Protein AF-A0A520V6X2-F1 (afdb_monomer_lite)

Sequence (135 aa):
MDFIKKINEVVSSKEEIINSWIHMKQKEVSVPFYTSVDLRVSSNKIAAVDTNIFPAGFNNLSEPFIDRASDLIKDYREKDKKLKIKKVLIIPEFHTRNPFYWDNVLALIRILEKSGLEVKIGLIQNDPYFEYEFK

Structure (mmCIF, N/CA/C/O backbone):
data_AF-A0A520V6X2-F1
#
_entry.id   AF-A0A520V6X2-F1
#
loop_
_atom_site.group_PDB
_atom_site.id
_atom_site.type_symbol
_atom_site.label_atom_id
_atom_site.label_alt_id
_atom_site.label_comp_id
_atom_site.label_asym_id
_atom_site.label_entity_id
_atom_site.label_seq_id
_atom_site.pdbx_PDB_ins_code
_atom_site.Cartn_x
_atom_site.Cartn_y
_atom_site.Cartn_z
_atom_site.occupancy
_atom_site.B_iso_or_equiv
_atom_site.auth_seq_id
_atom_site.auth_comp_id
_atom_site.auth_asym_id
_atom_site.auth_atom_id
_atom_site.pdbx_PDB_model_num
ATOM 1 N N . MET A 1 1 ? 9.655 11.473 26.511 1.00 64.06 1 MET A N 1
ATOM 2 C CA . MET A 1 1 ? 8.693 10.844 25.572 1.00 64.06 1 MET A CA 1
ATOM 3 C C . MET A 1 1 ? 7.237 11.255 25.840 1.00 64.06 1 MET A C 1
ATOM 5 O O . MET A 1 1 ? 6.360 10.825 25.100 1.00 64.06 1 MET A O 1
ATOM 9 N N . ASP A 1 2 ? 6.965 12.128 26.817 1.00 87.94 2 ASP A N 1
ATOM 10 C CA . ASP A 1 2 ? 5.605 12.500 27.251 1.00 87.94 2 ASP A CA 1
ATOM 11 C C . ASP A 1 2 ? 4.711 13.062 26.147 1.00 87.94 2 ASP A C 1
ATOM 13 O O . ASP A 1 2 ? 3.515 12.785 26.126 1.00 87.94 2 ASP A O 1
ATOM 17 N N . PHE A 1 3 ? 5.288 13.795 25.193 1.00 93.25 3 PHE A N 1
ATOM 18 C CA . PHE A 1 3 ? 4.541 14.317 24.054 1.00 93.25 3 PHE A CA 1
ATOM 19 C C . PHE A 1 3 ? 3.886 13.202 23.226 1.00 93.25 3 PHE A C 1
ATOM 21 O O . PHE A 1 3 ? 2.676 13.237 23.025 1.00 93.25 3 PHE A O 1
ATOM 28 N N . ILE A 1 4 ? 4.647 12.184 22.802 1.00 93.06 4 ILE A N 1
ATOM 29 C CA . ILE A 1 4 ? 4.107 11.070 22.002 1.00 93.06 4 ILE A CA 1
ATOM 30 C C . ILE A 1 4 ? 3.050 10.310 22.799 1.00 93.06 4 ILE A C 1
ATOM 32 O O . ILE A 1 4 ? 1.994 9.996 22.259 1.00 93.06 4 ILE A O 1
ATOM 36 N N . LYS A 1 5 ? 3.306 10.058 24.090 1.00 93.69 5 LYS A N 1
ATOM 37 C CA . LYS A 1 5 ? 2.349 9.371 24.962 1.00 93.69 5 LYS A CA 1
ATOM 38 C C . LYS A 1 5 ? 1.021 10.131 25.031 1.00 93.69 5 LYS A C 1
ATOM 40 O O . LYS A 1 5 ? -0.026 9.542 24.784 1.00 93.69 5 LYS A O 1
ATOM 45 N N . LYS A 1 6 ? 1.076 11.446 25.261 1.00 95.38 6 LYS A N 1
ATOM 46 C CA . LYS A 1 6 ? -0.107 12.312 25.305 1.00 95.38 6 LYS A CA 1
ATOM 47 C C . LYS A 1 6 ? -0.859 12.334 23.972 1.00 95.38 6 LYS A C 1
ATOM 49 O O . LYS A 1 6 ? -2.084 12.275 23.965 1.00 95.38 6 LYS A O 1
ATOM 54 N N . ILE A 1 7 ? -0.149 12.404 22.842 1.00 94.81 7 ILE A N 1
ATOM 55 C CA . ILE A 1 7 ? -0.782 12.319 21.518 1.00 94.81 7 ILE A CA 1
ATOM 56 C C . ILE A 1 7 ? -1.471 10.963 21.339 1.00 94.81 7 ILE A C 1
ATOM 58 O O . ILE A 1 7 ? -2.623 10.930 20.920 1.00 94.81 7 ILE A O 1
ATOM 62 N N . ASN A 1 8 ? -0.812 9.863 21.704 1.00 94.56 8 ASN A N 1
ATOM 63 C CA . ASN A 1 8 ? -1.381 8.525 21.583 1.00 94.56 8 ASN A CA 1
ATOM 64 C C . ASN A 1 8 ? -2.650 8.348 22.432 1.00 94.56 8 ASN A C 1
ATOM 66 O O . ASN A 1 8 ? -3.627 7.776 21.957 1.00 94.56 8 ASN A O 1
ATOM 70 N N . GLU A 1 9 ? -2.672 8.886 23.654 1.00 96.88 9 GLU A N 1
ATOM 71 C CA . GLU A 1 9 ? -3.861 8.898 24.518 1.00 96.88 9 GLU A CA 1
ATOM 72 C C . GLU A 1 9 ? -5.020 9.681 23.875 1.00 96.88 9 GLU A C 1
ATOM 74 O O . GLU A 1 9 ? -6.162 9.215 23.846 1.00 96.88 9 GLU A O 1
ATOM 79 N N . VAL A 1 10 ? -4.734 10.853 23.294 1.00 96.25 10 VAL A N 1
ATOM 80 C CA . VAL A 1 10 ? -5.746 11.668 22.601 1.00 96.25 10 VAL A CA 1
ATOM 81 C C . VAL A 1 10 ? -6.273 10.978 21.341 1.00 96.25 10 VAL A C 1
ATOM 83 O O . VAL A 1 10 ? -7.477 11.005 21.105 1.00 96.25 10 VAL A O 1
ATOM 86 N N . VAL A 1 11 ? -5.403 10.367 20.533 1.00 96.19 11 VAL A N 1
ATOM 87 C CA . VAL A 1 11 ? -5.811 9.643 19.317 1.00 96.19 11 VAL A CA 1
ATOM 88 C C . VAL A 1 11 ? -6.653 8.423 19.683 1.00 96.19 11 VAL A C 1
ATOM 90 O O . VAL A 1 11 ? -7.742 8.264 19.142 1.00 96.19 11 VAL A O 1
ATOM 93 N N . SER A 1 12 ? -6.205 7.622 20.653 1.00 97.06 12 SER A N 1
ATOM 94 C CA . SER A 1 12 ? -6.913 6.407 21.082 1.00 97.06 12 SER A CA 1
ATOM 95 C C . SER A 1 12 ? -8.291 6.730 21.669 1.00 97.06 12 SER A C 1
ATOM 97 O O . SER A 1 12 ? -9.282 6.103 21.316 1.00 97.06 12 SER A O 1
ATOM 99 N N . SER A 1 13 ? -8.397 7.770 22.507 1.00 98.12 13 SER A N 1
ATOM 100 C CA . SER A 1 13 ? -9.687 8.196 23.084 1.00 98.12 13 SER A CA 1
ATOM 101 C C . SER A 1 13 ? -10.677 8.777 22.067 1.00 98.12 13 SER A C 1
ATOM 103 O O . SER A 1 13 ? -11.848 8.956 22.396 1.00 98.12 13 SER A O 1
ATOM 105 N N . LYS A 1 14 ? -10.233 9.083 20.841 1.00 97.94 14 LYS A N 1
ATOM 106 C CA . LYS A 1 14 ? -11.056 9.667 19.771 1.00 97.94 14 LYS A CA 1
ATOM 107 C C . LYS A 1 14 ? -11.089 8.811 18.507 1.00 97.94 14 LYS A C 1
ATOM 109 O O . LYS A 1 14 ? -11.489 9.313 17.457 1.00 97.94 14 LYS A O 1
ATOM 114 N N . GLU A 1 15 ? -10.681 7.549 18.594 1.00 97.50 15 GLU A N 1
ATOM 115 C CA . GLU A 1 15 ? -10.497 6.665 17.441 1.00 97.50 15 GLU A CA 1
ATOM 116 C C . GLU A 1 15 ? -11.745 6.596 16.546 1.00 97.50 15 GLU A C 1
ATOM 118 O O . GLU A 1 15 ? -11.654 6.813 15.339 1.00 97.50 15 GLU A O 1
ATOM 123 N N . GLU A 1 16 ? -12.927 6.390 17.134 1.00 97.94 16 GLU A N 1
ATOM 124 C CA . GLU A 1 16 ? -14.193 6.310 16.393 1.00 97.94 16 GLU A CA 1
A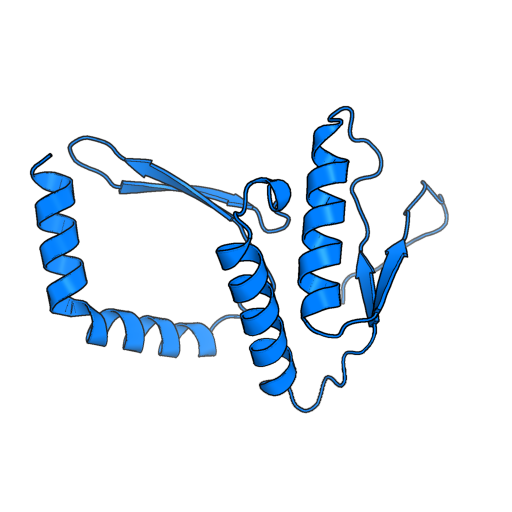TOM 125 C C . GLU A 1 16 ? -14.507 7.604 15.624 1.00 97.94 16 GLU A C 1
ATOM 127 O O . GLU A 1 16 ? -14.895 7.568 14.452 1.00 97.94 16 GLU A O 1
ATOM 132 N N . ILE A 1 17 ? -14.286 8.759 16.260 1.00 98.19 17 ILE A N 1
ATOM 133 C CA . ILE A 1 17 ? -14.520 10.081 15.665 1.00 98.19 17 ILE A CA 1
ATOM 134 C C . ILE A 1 17 ? -13.545 10.310 14.503 1.00 98.19 17 ILE A C 1
ATOM 136 O O . ILE A 1 17 ? -13.952 10.765 13.433 1.00 98.19 17 ILE A O 1
ATOM 140 N N . ILE A 1 18 ? -12.266 9.973 14.698 1.00 97.62 18 ILE A N 1
ATOM 141 C CA . ILE A 1 18 ? -11.220 10.111 13.677 1.00 97.62 18 ILE A CA 1
ATOM 142 C C . ILE A 1 18 ? -11.530 9.207 12.477 1.00 97.62 18 ILE A C 1
ATOM 144 O O . ILE A 1 18 ? -11.541 9.687 11.344 1.00 97.62 18 ILE A O 1
ATOM 148 N N . ASN A 1 19 ? -11.846 7.932 12.710 1.00 96.69 19 ASN A N 1
ATOM 149 C CA . ASN A 1 19 ? -12.158 6.971 11.650 1.00 96.69 19 ASN A CA 1
ATOM 150 C C . ASN A 1 19 ? -13.417 7.366 10.865 1.00 96.69 19 ASN A C 1
ATOM 152 O O . ASN A 1 19 ? -13.423 7.308 9.633 1.00 96.69 19 ASN A O 1
ATOM 156 N N . SER A 1 20 ? -14.458 7.841 11.555 1.00 97.25 20 SER A N 1
ATOM 157 C CA . SER A 1 20 ? -15.679 8.344 10.914 1.00 97.25 20 SER A CA 1
ATOM 158 C C . SER A 1 20 ? -15.395 9.552 10.019 1.00 97.25 20 SER A C 1
ATOM 160 O O . SER A 1 20 ? -15.870 9.616 8.883 1.00 97.25 20 SER A O 1
ATOM 162 N N . TRP A 1 21 ? -14.569 10.488 10.496 1.00 97.12 21 TRP A N 1
ATOM 163 C CA . TRP A 1 21 ? -14.163 11.656 9.718 1.00 97.12 21 TRP A CA 1
ATOM 164 C C . TRP A 1 21 ? -13.317 11.275 8.494 1.00 97.12 21 TRP A C 1
ATOM 166 O O . TRP A 1 21 ? -13.585 11.771 7.400 1.00 97.12 21 TRP A O 1
ATOM 176 N N . ILE A 1 22 ? -12.357 10.350 8.638 1.00 95.56 22 ILE A N 1
ATOM 177 C CA . ILE A 1 22 ? -11.555 9.832 7.515 1.00 95.56 22 ILE A CA 1
ATOM 178 C C . ILE A 1 22 ? -12.468 9.205 6.457 1.00 95.56 22 ILE A C 1
ATOM 180 O O . ILE A 1 22 ? -12.348 9.530 5.278 1.00 95.56 22 ILE A O 1
ATOM 184 N N . HIS A 1 23 ? -13.416 8.354 6.860 1.00 92.62 23 HIS A N 1
ATOM 185 C CA . HIS A 1 23 ? -14.324 7.700 5.920 1.00 92.62 23 HIS A CA 1
ATOM 186 C C . HIS A 1 23 ? -15.232 8.695 5.180 1.00 92.62 23 HIS A C 1
ATOM 188 O O . HIS A 1 23 ? -15.513 8.515 3.995 1.00 92.62 23 HIS A O 1
ATOM 194 N N . MET A 1 24 ? -15.679 9.758 5.855 1.00 95.25 24 MET A N 1
ATOM 195 C CA . MET A 1 24 ? -16.422 10.847 5.218 1.00 95.25 24 MET A CA 1
ATOM 196 C C . MET A 1 24 ? -15.550 11.580 4.192 1.00 95.25 24 MET A C 1
ATOM 198 O O . MET A 1 24 ? -15.962 11.734 3.045 1.00 95.25 24 MET A O 1
ATOM 202 N N . LYS A 1 25 ? -14.318 11.955 4.560 1.00 94.75 25 LYS A N 1
ATOM 203 C CA . LYS A 1 25 ? -13.396 12.662 3.660 1.00 94.75 25 LYS A CA 1
ATOM 204 C C . LYS A 1 25 ? -12.982 11.846 2.445 1.00 94.75 25 LYS A C 1
ATOM 206 O O . LYS A 1 25 ? -12.908 12.403 1.357 1.00 94.75 25 LYS A O 1
ATOM 211 N N . GLN A 1 26 ? -12.811 10.535 2.584 1.00 90.31 26 GLN A N 1
ATOM 212 C CA . GLN A 1 26 ? -12.531 9.637 1.456 1.00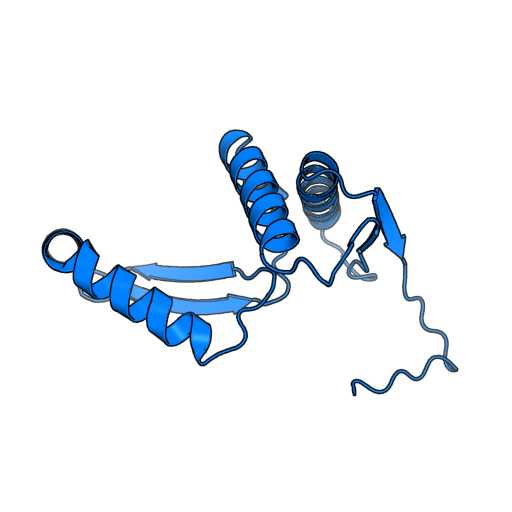 90.31 26 GLN A CA 1
ATOM 213 C C . GLN A 1 26 ? -13.633 9.626 0.384 1.00 90.31 26 GLN A C 1
ATOM 215 O O . GLN A 1 26 ? -13.371 9.214 -0.740 1.00 90.31 26 GLN A O 1
ATOM 220 N N . LYS A 1 27 ? -14.859 10.063 0.702 1.00 90.06 27 LYS A N 1
ATOM 221 C CA . LYS A 1 27 ? -15.943 10.210 -0.286 1.00 90.06 27 LYS A CA 1
ATOM 222 C C . LYS A 1 27 ? -15.882 11.541 -1.038 1.00 90.06 27 LYS A C 1
ATOM 224 O O . LYS A 1 27 ? -16.511 11.667 -2.082 1.00 90.06 27 LYS A O 1
ATOM 229 N N . GLU A 1 28 ? -15.158 12.522 -0.503 1.00 94.00 28 GLU A N 1
ATOM 230 C CA . GLU A 1 28 ? -15.020 13.869 -1.068 1.00 94.00 28 GLU A CA 1
ATOM 231 C C . GLU A 1 28 ? -13.776 14.007 -1.961 1.00 94.00 28 GLU A C 1
ATOM 233 O O . GLU A 1 28 ? -13.727 14.904 -2.800 1.00 94.00 28 GLU A O 1
ATOM 238 N N . VAL A 1 29 ? -12.768 13.143 -1.789 1.00 90.44 29 VAL A N 1
ATOM 239 C CA . VAL A 1 29 ? -11.494 13.207 -2.522 1.00 90.44 29 VAL A CA 1
ATOM 240 C C . VAL A 1 29 ? -11.145 11.872 -3.171 1.00 90.44 29 VAL A C 1
ATOM 242 O O . VAL A 1 29 ? -11.419 10.809 -2.619 1.00 90.44 29 VAL A O 1
ATOM 245 N N . SER A 1 30 ? -10.485 11.922 -4.330 1.00 85.88 30 SER A N 1
ATOM 246 C CA . SER A 1 30 ? -9.906 10.725 -4.943 1.00 85.88 30 SER A CA 1
ATOM 247 C C . SER A 1 30 ? -8.628 10.339 -4.201 1.00 85.88 30 SER A C 1
ATOM 249 O O . SER A 1 30 ? -7.675 11.117 -4.148 1.00 85.88 30 SER A O 1
ATOM 251 N N . VAL A 1 31 ? -8.615 9.148 -3.605 1.00 87.38 31 VAL A N 1
ATOM 252 C CA . VAL A 1 31 ? -7.436 8.612 -2.918 1.00 87.38 31 VAL A CA 1
ATOM 253 C C . VAL A 1 31 ? -6.568 7.871 -3.942 1.00 87.38 31 VAL A C 1
ATOM 255 O O . VAL A 1 31 ? -7.100 7.014 -4.654 1.00 87.38 31 VAL A O 1
ATOM 258 N N . PRO A 1 32 ? -5.255 8.161 -4.030 1.00 90.56 32 PRO A N 1
ATOM 259 C CA . PRO A 1 32 ? -4.344 7.416 -4.894 1.00 90.56 32 PRO A CA 1
ATOM 260 C C . PRO A 1 32 ? -4.390 5.911 -4.613 1.00 90.56 32 PRO A C 1
ATOM 262 O O . PRO A 1 32 ? -4.598 5.492 -3.475 1.00 90.56 32 PRO A O 1
ATOM 265 N N . PHE A 1 33 ? -4.137 5.094 -5.640 1.00 90.94 33 PHE A N 1
ATOM 266 C CA . PHE A 1 33 ? -4.081 3.633 -5.494 1.00 90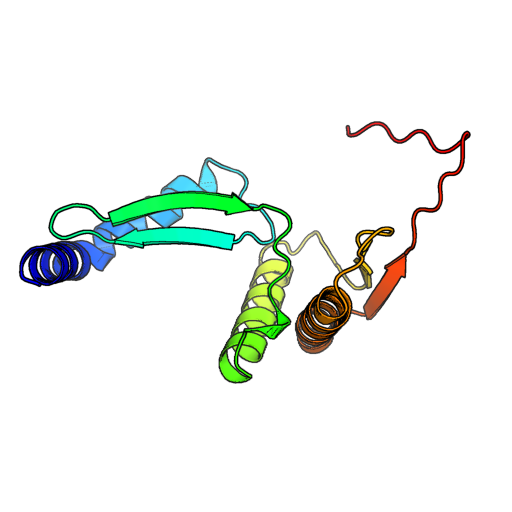.94 33 PHE A CA 1
ATOM 267 C C . PHE A 1 33 ? -3.046 3.195 -4.444 1.00 90.94 33 PHE A C 1
ATOM 269 O O . PHE A 1 33 ? -3.287 2.273 -3.668 1.00 90.94 33 PHE A O 1
ATOM 276 N N . TYR A 1 34 ? -1.909 3.890 -4.402 1.00 94.75 34 TYR A N 1
ATOM 277 C CA . TYR A 1 34 ? -0.861 3.717 -3.405 1.00 94.75 34 TYR A CA 1
ATOM 278 C C . TYR A 1 34 ? -0.173 5.056 -3.088 1.00 94.75 34 TYR A C 1
ATOM 280 O O . TYR A 1 34 ? -0.298 6.027 -3.832 1.00 94.75 34 TYR A O 1
ATOM 288 N N . THR A 1 35 ? 0.528 5.134 -1.961 1.00 95.69 35 THR A N 1
ATOM 289 C CA . THR A 1 35 ? 1.386 6.273 -1.599 1.00 95.69 35 THR A CA 1
ATOM 290 C C . THR A 1 35 ? 2.307 5.849 -0.457 1.00 95.69 35 THR A C 1
ATOM 292 O O . THR A 1 35 ? 1.976 4.927 0.291 1.00 95.69 35 THR A O 1
ATOM 295 N N . SER A 1 36 ? 3.432 6.535 -0.274 1.00 96.44 36 SER A N 1
ATOM 296 C CA . SER A 1 36 ? 4.164 6.552 0.999 1.00 96.44 36 SER A CA 1
ATOM 297 C C . SER A 1 36 ? 4.157 7.955 1.598 1.00 96.44 36 SER A C 1
ATOM 299 O O . SER A 1 36 ? 4.002 8.939 0.874 1.00 96.44 36 SER A O 1
ATOM 301 N N . VAL A 1 37 ? 4.298 8.041 2.921 1.00 97.19 37 VAL A N 1
ATOM 302 C CA . VAL A 1 37 ? 4.396 9.306 3.658 1.00 97.19 37 VAL A CA 1
ATOM 303 C C . VAL A 1 37 ? 5.516 9.181 4.681 1.00 97.19 37 VAL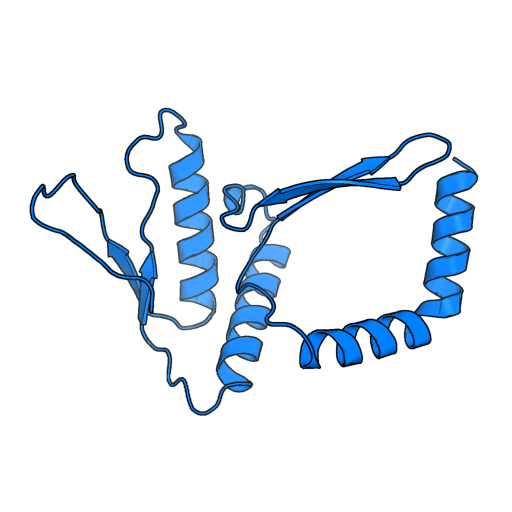 A C 1
ATOM 305 O O . VAL A 1 37 ? 5.452 8.318 5.559 1.00 97.19 37 VAL A O 1
ATOM 308 N N . ASP A 1 38 ? 6.508 10.063 4.601 1.00 97.62 38 ASP A N 1
ATOM 309 C CA . ASP A 1 38 ? 7.590 10.105 5.579 1.00 97.62 38 ASP A CA 1
ATOM 310 C C . ASP A 1 38 ? 7.175 10.957 6.774 1.00 97.62 38 ASP A C 1
ATOM 312 O O . ASP A 1 38 ? 6.778 12.118 6.633 1.00 97.62 38 ASP A O 1
ATOM 316 N N . LEU A 1 39 ? 7.303 10.392 7.973 1.00 97.12 39 LEU A N 1
ATOM 317 C CA . LEU A 1 39 ? 7.010 11.074 9.228 1.00 97.12 39 LEU A CA 1
ATOM 318 C C . LEU A 1 39 ? 8.307 11.401 9.970 1.00 97.12 39 LEU A C 1
ATOM 320 O O . LEU A 1 39 ? 9.186 10.554 10.121 1.00 97.12 39 LEU A O 1
ATOM 324 N N . ARG A 1 40 ? 8.405 12.617 10.514 1.00 96.88 40 ARG A N 1
ATOM 325 C CA . ARG A 1 40 ? 9.441 12.986 11.488 1.00 96.88 40 ARG A CA 1
ATOM 326 C C . ARG A 1 40 ? 8.823 13.277 12.841 1.00 96.88 40 ARG A C 1
ATOM 328 O O . ARG A 1 40 ? 7.798 13.953 12.942 1.00 96.88 40 ARG A O 1
ATOM 335 N N . VAL A 1 41 ? 9.491 12.783 13.878 1.00 95.00 41 VAL A N 1
ATOM 336 C CA . VAL A 1 41 ? 9.057 12.894 15.268 1.00 95.00 41 VAL A CA 1
ATOM 337 C C . VAL A 1 41 ? 10.132 13.609 16.078 1.00 95.00 41 VAL A C 1
ATOM 339 O O . VAL A 1 41 ? 11.290 13.197 16.086 1.00 95.00 41 VAL A O 1
ATOM 342 N N . SER A 1 42 ? 9.746 14.684 16.758 1.00 93.12 42 SER A N 1
ATOM 343 C CA . SER A 1 42 ? 10.571 15.417 17.719 1.00 93.12 42 SER A CA 1
ATOM 344 C C . SER A 1 42 ? 9.976 15.317 19.128 1.00 93.12 42 SER A C 1
ATOM 346 O O . SER A 1 42 ? 8.957 14.665 19.363 1.00 93.12 42 SER A O 1
ATOM 348 N N . SER A 1 43 ? 10.590 16.006 20.091 1.00 91.94 43 SER A N 1
ATOM 349 C CA . SER A 1 43 ? 10.086 16.095 21.465 1.00 91.94 43 SER A CA 1
ATOM 350 C C . SER A 1 43 ? 8.737 16.813 21.598 1.00 91.94 43 SER A C 1
ATOM 352 O O . SER A 1 43 ? 8.109 16.698 22.647 1.00 91.94 43 SER A O 1
ATOM 354 N N . ASN A 1 44 ? 8.289 17.544 20.572 1.00 93.81 44 ASN A N 1
ATOM 355 C CA . ASN A 1 44 ? 7.089 18.383 20.621 1.00 93.81 44 ASN A CA 1
ATOM 356 C C . ASN A 1 44 ? 6.256 18.395 19.325 1.00 93.81 44 ASN A C 1
ATOM 358 O O . ASN A 1 44 ? 5.283 19.146 19.244 1.00 93.81 44 ASN A O 1
ATOM 362 N N . LYS A 1 45 ? 6.633 17.619 18.298 1.00 94.25 45 LYS A N 1
ATOM 363 C CA . LYS A 1 45 ? 5.948 17.611 17.000 1.00 94.25 45 LYS A CA 1
ATOM 364 C C . LYS A 1 45 ? 6.056 16.253 16.309 1.00 94.25 45 LYS A C 1
ATOM 366 O O . LYS A 1 45 ? 7.109 15.624 16.318 1.00 94.25 45 LYS A O 1
ATOM 371 N N . ILE A 1 46 ? 4.966 15.838 15.671 1.00 95.81 46 ILE A N 1
ATOM 372 C CA . ILE A 1 46 ? 4.938 14.776 14.659 1.00 95.81 46 ILE A CA 1
ATOM 373 C C . ILE A 1 46 ? 4.464 15.445 13.371 1.00 95.81 46 ILE A C 1
ATOM 375 O O . ILE A 1 46 ? 3.468 16.169 13.397 1.00 95.81 46 ILE A O 1
ATOM 379 N N . ALA A 1 47 ? 5.186 15.265 12.269 1.00 96.94 47 ALA A N 1
ATOM 380 C CA . ALA A 1 47 ? 4.825 15.875 10.995 1.00 96.94 47 ALA A CA 1
ATOM 381 C C . ALA A 1 47 ? 5.143 14.957 9.818 1.00 96.94 47 ALA A C 1
ATOM 383 O O . ALA A 1 47 ? 6.198 14.323 9.801 1.00 96.94 47 ALA A O 1
ATOM 384 N N . ALA A 1 48 ? 4.249 14.951 8.829 1.00 97.44 48 ALA A N 1
ATOM 385 C CA . ALA A 1 48 ? 4.570 14.486 7.488 1.00 97.44 48 ALA A CA 1
ATOM 386 C C . ALA A 1 48 ? 5.542 15.473 6.836 1.00 97.44 48 ALA A C 1
ATOM 388 O O . ALA A 1 48 ? 5.332 16.686 6.908 1.00 97.44 48 ALA A O 1
ATOM 389 N N . VAL A 1 49 ? 6.620 14.952 6.259 1.00 97.81 49 VAL A N 1
ATOM 390 C CA . VAL A 1 49 ? 7.674 15.756 5.621 1.00 97.81 49 VAL A CA 1
ATOM 391 C C . VAL A 1 49 ? 7.839 15.456 4.140 1.00 97.81 49 VAL A C 1
ATOM 393 O O . VAL A 1 49 ? 8.373 16.301 3.430 1.00 97.81 49 VAL A O 1
ATOM 396 N N . ASP A 1 50 ? 7.365 14.298 3.686 1.00 97.69 50 ASP A N 1
ATOM 397 C CA . ASP A 1 50 ? 7.327 13.924 2.277 1.00 97.69 50 ASP A CA 1
ATOM 398 C C . ASP A 1 50 ? 6.101 13.052 1.991 1.00 97.69 50 ASP A C 1
ATOM 400 O O . ASP A 1 50 ? 5.596 12.351 2.872 1.00 97.69 50 ASP A O 1
ATOM 404 N N . THR A 1 51 ? 5.589 13.124 0.767 1.00 96.25 51 THR A N 1
ATOM 405 C CA . THR A 1 51 ? 4.515 12.257 0.277 1.00 96.25 51 THR A CA 1
ATOM 406 C C . THR A 1 51 ? 4.823 11.876 -1.159 1.00 96.25 51 THR A C 1
ATOM 408 O O . THR A 1 51 ? 4.858 12.734 -2.038 1.00 96.25 51 THR A O 1
ATOM 411 N N . ASN A 1 52 ? 5.002 10.578 -1.395 1.00 95.19 52 ASN A N 1
ATOM 412 C CA . ASN A 1 52 ? 5.354 10.043 -2.699 1.00 95.19 52 ASN A CA 1
ATOM 413 C C . ASN A 1 52 ? 4.210 9.184 -3.250 1.00 95.19 52 ASN A C 1
ATOM 415 O O . ASN A 1 52 ? 3.871 8.142 -2.683 1.00 95.19 52 ASN A O 1
ATOM 419 N N . ILE A 1 53 ? 3.647 9.616 -4.381 1.00 94.44 53 ILE A N 1
ATOM 420 C CA . ILE A 1 53 ? 2.565 8.924 -5.097 1.00 94.44 53 ILE A CA 1
ATOM 421 C C . ILE A 1 53 ? 3.058 7.786 -6.009 1.00 94.44 53 ILE A C 1
ATOM 423 O O . ILE A 1 53 ? 2.237 7.071 -6.569 1.00 94.44 53 ILE A O 1
ATOM 427 N N . PHE A 1 54 ? 4.375 7.584 -6.121 1.00 93.31 54 PHE A N 1
ATOM 428 C CA . PHE A 1 54 ? 5.035 6.452 -6.783 1.00 93.31 54 PHE A CA 1
ATOM 429 C C . PHE A 1 54 ? 6.119 5.864 -5.858 1.00 93.31 54 PHE A C 1
ATOM 431 O O . PHE A 1 54 ? 7.320 5.993 -6.121 1.00 93.31 54 PHE A O 1
ATOM 438 N N . PRO A 1 55 ? 5.726 5.259 -4.721 1.00 93.94 55 PRO A N 1
ATOM 439 C CA . PRO A 1 55 ? 6.679 4.778 -3.730 1.00 93.94 55 PRO A CA 1
ATOM 440 C C . PRO A 1 55 ? 7.546 3.635 -4.276 1.00 93.94 55 PRO A C 1
ATOM 442 O O . PRO A 1 55 ? 7.064 2.747 -4.980 1.00 93.94 55 PRO A O 1
ATOM 445 N N . ALA A 1 56 ? 8.826 3.634 -3.895 1.00 92.69 56 ALA A N 1
ATOM 446 C CA . ALA A 1 56 ? 9.828 2.670 -4.357 1.00 92.69 56 ALA A CA 1
ATOM 447 C C . ALA A 1 56 ? 10.460 1.853 -3.209 1.00 92.69 56 ALA A C 1
ATOM 449 O O . ALA A 1 56 ? 11.663 1.599 -3.210 1.00 92.69 56 ALA A O 1
ATOM 450 N N . GLY A 1 57 ? 9.654 1.470 -2.212 1.00 93.81 57 GLY A N 1
ATOM 451 C CA . GLY A 1 57 ? 10.108 0.758 -1.010 1.00 93.81 57 GLY A CA 1
ATOM 452 C C . GLY A 1 57 ? 9.308 -0.495 -0.644 1.00 93.81 57 GLY A C 1
ATOM 453 O O . GLY A 1 57 ? 9.333 -0.896 0.518 1.00 93.81 57 GLY A O 1
ATOM 454 N N . PHE A 1 58 ? 8.581 -1.112 -1.583 1.00 96.56 58 PHE A N 1
ATOM 455 C CA . PHE A 1 58 ? 7.760 -2.305 -1.312 1.00 96.56 58 PHE A CA 1
ATOM 456 C C . PHE A 1 58 ? 8.587 -3.512 -0.851 1.00 96.56 58 PHE A C 1
ATOM 458 O O . PHE A 1 58 ? 8.094 -4.339 -0.089 1.00 96.56 58 PHE A O 1
ATOM 465 N N . ASN A 1 59 ? 9.857 -3.589 -1.250 1.00 95.62 59 ASN A N 1
ATOM 466 C CA . ASN A 1 59 ? 10.806 -4.607 -0.794 1.00 95.62 59 ASN A CA 1
ATOM 467 C C . ASN A 1 59 ? 11.152 -4.509 0.701 1.00 95.62 59 ASN A C 1
ATOM 469 O O . ASN A 1 59 ? 11.701 -5.457 1.251 1.00 95.62 59 ASN A O 1
ATOM 473 N N . ASN A 1 60 ? 10.827 -3.393 1.360 1.00 95.88 60 ASN A N 1
ATOM 474 C CA . ASN A 1 60 ? 11.027 -3.224 2.800 1.00 95.88 60 ASN A CA 1
ATOM 475 C C . ASN A 1 60 ? 9.838 -3.739 3.633 1.00 95.88 60 ASN A C 1
ATOM 477 O O . ASN A 1 60 ? 9.901 -3.726 4.863 1.00 95.88 60 ASN A O 1
ATOM 481 N N . LEU A 1 61 ? 8.742 -4.164 2.994 1.00 96.19 61 LEU A N 1
ATOM 482 C CA . LEU A 1 61 ? 7.597 -4.751 3.686 1.00 96.19 61 LEU A CA 1
ATOM 483 C C . LEU A 1 61 ? 7.911 -6.188 4.114 1.00 96.19 61 LEU A C 1
ATOM 485 O O . LEU A 1 61 ? 8.470 -6.974 3.352 1.00 96.19 61 LEU A O 1
ATOM 489 N N . SER A 1 62 ? 7.504 -6.551 5.329 1.00 96.81 62 SER A N 1
ATOM 490 C CA . SER A 1 62 ? 7.532 -7.948 5.768 1.00 96.81 62 SER A CA 1
ATOM 491 C C . SER A 1 62 ? 6.403 -8.750 5.113 1.00 96.81 62 SER A C 1
ATOM 493 O O . SER A 1 62 ? 5.401 -8.184 4.675 1.00 96.81 62 SER A O 1
ATOM 495 N N . GLU A 1 63 ? 6.530 -10.079 5.083 1.00 95.81 63 GLU A N 1
ATOM 496 C CA . GLU A 1 63 ? 5.539 -10.954 4.439 1.00 95.81 63 GLU A CA 1
ATOM 497 C C . GLU A 1 63 ? 4.094 -10.728 4.947 1.00 95.81 63 GLU A C 1
ATOM 499 O O . GLU A 1 63 ? 3.201 -10.593 4.116 1.00 95.81 63 GLU A O 1
ATOM 504 N N . PRO A 1 64 ? 3.817 -10.542 6.258 1.00 97.81 64 PRO A N 1
ATOM 505 C CA . PRO A 1 64 ? 2.463 -10.202 6.709 1.00 97.81 64 PRO A CA 1
ATOM 506 C C . PRO A 1 64 ? 1.906 -8.899 6.109 1.00 97.81 64 PRO A C 1
ATOM 508 O O . PRO A 1 64 ? 0.702 -8.787 5.877 1.00 97.81 64 PRO A O 1
ATOM 511 N N . PHE A 1 65 ? 2.761 -7.905 5.846 1.00 97.19 65 PHE A N 1
ATOM 512 C CA . PHE A 1 65 ? 2.339 -6.655 5.209 1.00 97.19 65 PHE A CA 1
ATOM 513 C C . PHE A 1 65 ? 2.160 -6.796 3.697 1.00 97.19 65 PHE A C 1
ATOM 515 O O . PHE A 1 65 ? 1.280 -6.138 3.146 1.00 97.19 65 PHE A O 1
ATOM 522 N N . ILE A 1 66 ? 2.922 -7.673 3.038 1.00 97.00 66 ILE A N 1
ATOM 523 C CA . ILE A 1 66 ? 2.673 -8.070 1.644 1.00 97.00 66 ILE A CA 1
ATOM 524 C C . ILE A 1 66 ? 1.279 -8.703 1.523 1.00 97.00 66 ILE A C 1
ATOM 526 O O . ILE A 1 66 ? 0.497 -8.325 0.649 1.00 97.00 66 ILE A O 1
ATOM 530 N N . ASP A 1 67 ? 0.933 -9.601 2.443 1.00 97.56 67 ASP A N 1
ATOM 531 C CA . ASP A 1 67 ? -0.361 -10.290 2.478 1.00 97.56 67 ASP A CA 1
ATOM 532 C C . ASP A 1 67 ? -1.495 -9.299 2.704 1.00 97.56 67 ASP A C 1
ATOM 534 O O . ASP A 1 67 ? -2.468 -9.267 1.945 1.00 97.56 67 ASP A O 1
ATOM 538 N N . ARG A 1 68 ? -1.315 -8.406 3.683 1.00 97.88 68 ARG A N 1
ATOM 539 C CA . ARG A 1 68 ? -2.282 -7.350 3.961 1.00 97.88 68 ARG A CA 1
ATOM 540 C C . ARG A 1 68 ? -2.469 -6.413 2.769 1.00 97.88 68 ARG A C 1
ATOM 542 O O . ARG A 1 68 ? -3.606 -6.056 2.469 1.00 97.88 68 ARG A O 1
ATOM 549 N N . ALA A 1 69 ? -1.391 -6.019 2.090 1.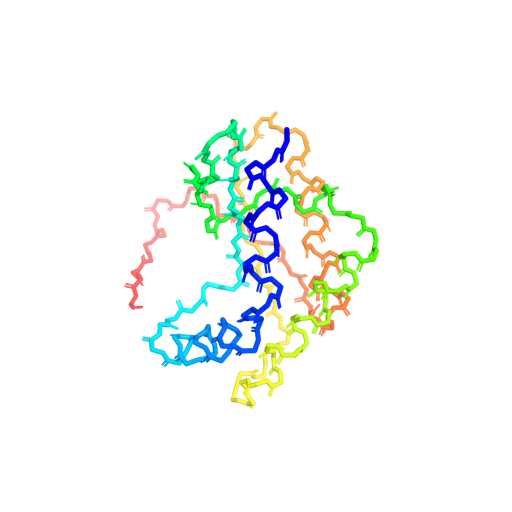00 97.44 69 ALA A N 1
ATOM 550 C CA . ALA A 1 69 ? -1.463 -5.180 0.896 1.00 97.44 69 ALA A CA 1
ATOM 551 C C . ALA A 1 69 ? -2.224 -5.880 -0.240 1.00 97.44 69 ALA A C 1
ATOM 553 O O . ALA A 1 69 ? -3.089 -5.270 -0.864 1.00 97.44 69 ALA A O 1
ATOM 554 N N . SER A 1 70 ? -1.967 -7.172 -0.459 1.00 97.12 70 SER A N 1
ATOM 555 C CA . SER A 1 70 ? -2.708 -7.987 -1.426 1.00 97.12 70 SER A CA 1
ATOM 556 C C . SER A 1 70 ? -4.211 -8.003 -1.123 1.00 97.12 70 SER A C 1
ATOM 558 O O . SER A 1 70 ? -5.023 -7.818 -2.030 1.00 97.12 70 SER A O 1
ATOM 560 N N . ASP A 1 71 ? -4.601 -8.197 0.137 1.00 97.00 71 ASP A N 1
ATOM 561 C CA . ASP A 1 71 ? -6.018 -8.219 0.517 1.00 97.00 71 ASP A CA 1
ATOM 562 C C . ASP A 1 71 ? -6.686 -6.848 0.357 1.00 97.00 71 ASP A C 1
ATOM 564 O O . ASP A 1 71 ? -7.796 -6.769 -0.161 1.00 97.00 71 ASP A O 1
ATOM 568 N N . LEU A 1 72 ? -5.985 -5.754 0.675 1.00 95.06 72 LEU A N 1
ATOM 569 C CA . LEU A 1 72 ? -6.485 -4.398 0.412 1.00 95.06 72 LEU A CA 1
ATOM 570 C C . LEU A 1 72 ? -6.726 -4.143 -1.085 1.00 95.06 72 LEU A C 1
ATOM 572 O O . LEU A 1 72 ? -7.679 -3.452 -1.447 1.00 95.06 72 LEU A O 1
ATOM 576 N N . ILE A 1 73 ? -5.901 -4.716 -1.965 1.00 94.50 73 ILE A N 1
ATOM 577 C CA . ILE A 1 73 ? -6.105 -4.628 -3.418 1.00 94.50 73 ILE A CA 1
ATOM 578 C C . ILE A 1 73 ? -7.323 -5.449 -3.853 1.00 94.50 73 ILE A C 1
ATOM 580 O O . ILE A 1 73 ? -8.077 -4.994 -4.715 1.00 94.50 73 ILE A O 1
ATOM 584 N N . LYS A 1 74 ? -7.564 -6.625 -3.258 1.00 93.00 74 LYS A N 1
ATOM 585 C CA . LYS A 1 74 ? -8.800 -7.392 -3.504 1.00 93.00 74 LYS A CA 1
ATOM 586 C C . LYS A 1 74 ? -10.028 -6.577 -3.091 1.00 93.00 74 LYS A C 1
ATOM 588 O O . LYS A 1 74 ? -10.914 -6.383 -3.920 1.00 93.00 74 LYS A O 1
ATOM 593 N N . ASP A 1 75 ? -10.022 -6.006 -1.886 1.00 91.06 75 ASP A N 1
ATOM 594 C CA . ASP A 1 75 ? -11.105 -5.149 -1.385 1.00 91.06 75 ASP A CA 1
ATOM 595 C C . ASP A 1 75 ? -11.355 -3.950 -2.315 1.00 91.06 75 ASP A C 1
ATOM 597 O O . ASP A 1 75 ? -12.499 -3.597 -2.607 1.00 91.06 75 ASP A O 1
ATOM 601 N N . TYR A 1 76 ? -10.285 -3.313 -2.804 1.00 88.56 76 TYR A N 1
ATOM 602 C CA . TYR A 1 76 ? -10.374 -2.204 -3.754 1.00 88.56 76 TYR A CA 1
ATOM 603 C C . TYR A 1 76 ? -11.059 -2.625 -5.063 1.00 88.56 76 TYR A C 1
ATOM 605 O O . TYR A 1 76 ? -11.966 -1.939 -5.537 1.00 88.56 76 TYR A O 1
ATOM 613 N N . ARG A 1 77 ? -10.683 -3.785 -5.615 1.00 86.19 77 ARG A N 1
ATOM 614 C CA . ARG A 1 77 ? -11.284 -4.338 -6.840 1.00 86.19 77 ARG A CA 1
ATOM 615 C C . ARG A 1 77 ? -12.754 -4.707 -6.658 1.00 86.19 77 ARG A C 1
ATOM 617 O O . ARG A 1 77 ? -13.538 -4.559 -7.588 1.00 86.19 77 ARG A O 1
ATOM 624 N N . GLU A 1 78 ? -13.136 -5.191 -5.482 1.00 84.38 78 GLU A N 1
ATOM 625 C CA . GLU A 1 78 ? -14.522 -5.570 -5.194 1.00 84.38 78 GLU A CA 1
ATOM 626 C C . GLU A 1 78 ? -15.438 -4.362 -4.966 1.00 84.38 78 GLU A C 1
ATOM 628 O O . GLU A 1 78 ? -16.626 -4.413 -5.306 1.00 84.38 78 GLU A O 1
ATOM 633 N N . LYS A 1 79 ? -14.896 -3.265 -4.421 1.00 79.44 79 LYS A N 1
ATOM 634 C CA . LYS A 1 79 ? -15.637 -2.010 -4.224 1.00 79.44 79 LYS A CA 1
ATOM 635 C C . LYS A 1 79 ? -16.066 -1.391 -5.548 1.00 79.44 79 LYS A C 1
ATOM 637 O O . LYS A 1 79 ? -17.206 -0.937 -5.657 1.00 79.44 79 LYS A O 1
ATOM 642 N N . ASP A 1 80 ? -15.207 -1.424 -6.562 1.00 69.00 80 ASP A N 1
ATOM 643 C CA . ASP A 1 80 ? -15.560 -0.968 -7.904 1.00 69.00 80 ASP A CA 1
ATOM 644 C C . ASP A 1 80 ? -16.003 -2.136 -8.796 1.00 69.00 80 ASP A C 1
ATOM 646 O O . ASP A 1 80 ? -15.307 -2.570 -9.713 1.00 69.00 80 ASP A O 1
ATOM 650 N N . LYS A 1 81 ? -17.223 -2.638 -8.550 1.00 61.47 81 LYS A N 1
ATOM 651 C CA . LYS A 1 81 ? -17.834 -3.743 -9.320 1.00 61.47 81 LYS A CA 1
ATOM 652 C C . LYS A 1 81 ? -17.901 -3.497 -10.837 1.00 61.47 81 LYS A C 1
ATOM 654 O O . LYS A 1 81 ? -18.172 -4.439 -11.586 1.00 61.47 81 LYS A O 1
ATOM 659 N N . LYS A 1 82 ? -17.710 -2.256 -11.304 1.00 62.47 82 LYS A N 1
ATOM 660 C CA . LYS A 1 82 ? -17.683 -1.918 -12.735 1.00 62.47 82 LYS A CA 1
ATOM 661 C C . LYS A 1 82 ? -16.312 -2.202 -13.348 1.00 62.47 82 LYS A C 1
ATOM 663 O O . LYS A 1 82 ? -16.241 -2.628 -14.502 1.00 62.47 82 LYS A O 1
ATOM 668 N N . LEU A 1 83 ? -15.235 -2.040 -12.583 1.00 63.78 83 LEU A N 1
ATOM 669 C CA . LEU A 1 83 ? -13.870 -2.299 -13.018 1.00 63.78 83 LEU A CA 1
ATOM 670 C C . LEU A 1 83 ? -13.517 -3.782 -12.825 1.00 63.78 83 LEU A C 1
ATOM 672 O O . LEU A 1 83 ? -12.950 -4.203 -11.821 1.00 63.78 83 LEU A O 1
ATOM 676 N N . LYS A 1 84 ? -13.805 -4.610 -13.839 1.00 80.12 84 LYS A N 1
ATOM 677 C CA . LYS A 1 84 ? -13.321 -6.005 -13.909 1.00 80.12 84 LYS A CA 1
ATOM 678 C C . LYS A 1 84 ? -11.822 -6.051 -14.242 1.00 80.12 84 LYS A C 1
ATOM 680 O O . LYS A 1 84 ? -11.429 -6.585 -15.279 1.00 80.12 84 LYS A O 1
ATOM 685 N N . ILE A 1 85 ? -10.985 -5.478 -13.377 1.00 86.88 85 ILE A N 1
ATOM 686 C CA . ILE A 1 85 ? -9.530 -5.440 -13.558 1.00 86.88 85 ILE A CA 1
ATOM 687 C C . ILE A 1 85 ? -8.998 -6.865 -13.423 1.00 86.88 85 ILE A C 1
ATOM 689 O O . ILE A 1 85 ? -9.124 -7.500 -12.372 1.00 86.88 85 ILE A O 1
ATOM 693 N N . LYS A 1 86 ? -8.422 -7.371 -14.514 1.00 90.12 86 LYS A N 1
ATOM 694 C CA . LYS A 1 86 ? -7.776 -8.691 -14.574 1.00 90.12 86 LYS A CA 1
ATOM 695 C C . LYS A 1 86 ? -6.276 -8.599 -14.802 1.00 90.12 86 LYS A C 1
ATOM 697 O O . LYS A 1 86 ? -5.560 -9.517 -14.422 1.00 90.12 86 LYS A O 1
ATOM 702 N N . LYS A 1 87 ? -5.826 -7.520 -15.443 1.00 94.44 87 LYS A N 1
ATOM 703 C CA . LYS A 1 87 ? -4.442 -7.328 -15.860 1.00 94.44 87 LYS A CA 1
ATOM 704 C C . LYS A 1 87 ? -3.952 -5.961 -15.416 1.00 94.44 87 LYS A C 1
ATOM 706 O O . LYS A 1 87 ? -4.709 -4.996 -15.508 1.00 94.44 87 LYS A O 1
ATOM 711 N N . VAL A 1 88 ? -2.704 -5.893 -14.975 1.00 94.94 88 VAL A N 1
ATOM 712 C CA . VAL A 1 88 ? -2.008 -4.652 -14.630 1.00 94.94 88 VAL A CA 1
ATOM 713 C C . VAL A 1 88 ? -0.691 -4.604 -15.389 1.00 94.94 88 VAL A C 1
ATOM 715 O O . VAL A 1 88 ? 0.059 -5.577 -15.410 1.00 94.94 88 VAL A O 1
ATOM 718 N N . LEU A 1 89 ? -0.418 -3.461 -16.012 1.00 96.12 89 LEU A N 1
ATOM 719 C CA . LEU A 1 89 ? 0.880 -3.146 -16.590 1.00 96.12 89 LEU A CA 1
ATOM 720 C C . LEU A 1 89 ? 1.623 -2.234 -15.612 1.00 96.12 89 LEU A C 1
ATOM 722 O O . LEU A 1 89 ? 1.149 -1.139 -15.320 1.00 96.12 89 LEU A O 1
ATOM 726 N N . ILE A 1 90 ? 2.768 -2.678 -15.105 1.00 94.88 90 ILE A N 1
ATOM 727 C CA . ILE A 1 90 ? 3.688 -1.829 -14.349 1.00 94.88 90 ILE A CA 1
ATOM 728 C C . ILE A 1 90 ? 4.652 -1.201 -15.346 1.00 94.88 90 ILE A C 1
ATOM 730 O O . ILE A 1 90 ? 5.281 -1.909 -16.134 1.00 94.88 90 ILE A O 1
ATOM 734 N N . ILE A 1 91 ? 4.787 0.118 -15.274 1.00 92.75 91 ILE A N 1
ATOM 735 C CA . ILE A 1 91 ? 5.792 0.873 -16.015 1.00 92.75 91 ILE A CA 1
ATOM 736 C C . ILE A 1 91 ? 6.847 1.325 -14.999 1.00 92.75 91 ILE A C 1
ATOM 738 O O . ILE A 1 91 ? 6.572 2.239 -14.220 1.00 92.75 91 ILE A O 1
ATOM 742 N N . PRO A 1 92 ? 8.005 0.644 -14.919 1.00 89.69 92 PRO A N 1
ATOM 743 C CA . PRO A 1 92 ? 9.059 0.996 -13.987 1.00 89.69 92 PRO A CA 1
ATOM 744 C C . PRO A 1 92 ? 9.867 2.192 -14.499 1.00 89.69 92 PRO A C 1
ATOM 746 O O . PRO A 1 92 ? 9.874 2.521 -15.685 1.00 89.69 92 PRO A O 1
ATOM 749 N N . GLU A 1 93 ? 10.614 2.806 -13.593 1.00 84.88 93 GLU A N 1
ATOM 750 C CA . GLU A 1 93 ? 11.578 3.847 -13.917 1.00 84.88 93 GLU A CA 1
ATOM 751 C C . GLU A 1 93 ? 12.754 3.250 -14.711 1.00 84.88 93 GLU A C 1
ATOM 753 O O . GLU A 1 93 ? 13.477 2.375 -14.232 1.00 84.88 93 GLU A O 1
ATOM 758 N N . PHE A 1 94 ? 12.941 3.713 -15.951 1.00 70.75 94 PHE A N 1
ATOM 759 C CA . PHE A 1 94 ? 13.884 3.129 -16.917 1.00 70.75 94 PHE A CA 1
ATOM 760 C C . PHE A 1 94 ? 15.366 3.421 -16.592 1.00 70.75 94 PHE A C 1
ATOM 762 O O . PHE A 1 94 ? 16.260 2.706 -17.042 1.00 70.75 94 PHE A O 1
ATOM 769 N N . HIS A 1 95 ? 15.649 4.449 -15.783 1.00 64.69 95 HIS A N 1
ATOM 770 C CA . HIS A 1 95 ? 17.004 4.965 -15.543 1.00 64.69 95 HIS A CA 1
ATOM 771 C C . HIS A 1 95 ? 17.453 4.895 -14.080 1.00 64.69 95 HIS A C 1
ATOM 773 O O . HIS A 1 95 ? 18.094 5.811 -13.563 1.00 64.69 95 HIS A O 1
ATOM 779 N N . T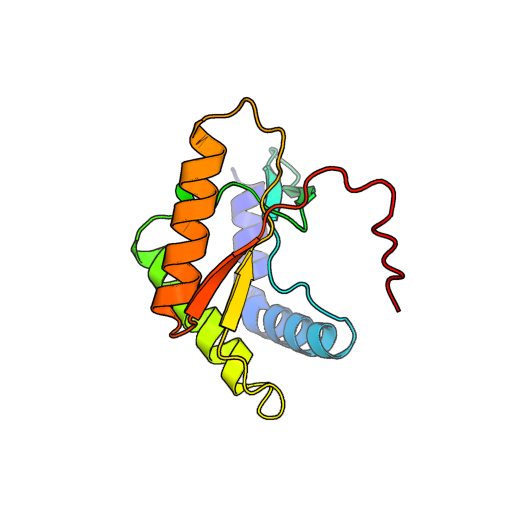HR A 1 96 ? 17.180 3.779 -13.408 1.00 63.97 96 THR A N 1
ATOM 780 C CA . THR A 1 96 ? 17.671 3.580 -12.043 1.00 63.97 96 THR A CA 1
ATOM 781 C C . THR A 1 96 ? 19.098 3.022 -12.018 1.00 63.97 96 THR A C 1
ATOM 783 O O . THR A 1 96 ? 19.401 1.976 -12.589 1.00 63.97 96 THR A O 1
ATOM 786 N N . ARG A 1 97 ? 20.002 3.716 -11.316 1.00 70.31 97 ARG A N 1
ATOM 787 C CA . ARG A 1 97 ? 21.315 3.166 -10.917 1.00 70.31 97 ARG A CA 1
ATOM 788 C C . ARG A 1 97 ? 21.231 2.365 -9.613 1.00 70.31 97 ARG A C 1
ATOM 790 O O . ARG A 1 97 ? 22.249 1.870 -9.139 1.00 70.31 97 ARG A O 1
ATOM 797 N N . ASN A 1 98 ? 20.043 2.278 -9.011 1.00 80.00 98 ASN A N 1
ATOM 798 C CA . ASN A 1 98 ? 19.824 1.624 -7.731 1.00 80.00 98 ASN A CA 1
ATOM 799 C C . ASN A 1 98 ? 19.415 0.155 -7.952 1.00 80.00 98 ASN A C 1
ATOM 801 O O . ASN A 1 98 ? 18.282 -0.089 -8.373 1.00 80.00 98 ASN A O 1
ATOM 805 N N . PRO A 1 99 ? 20.279 -0.829 -7.638 1.00 77.00 99 PRO A N 1
ATOM 806 C CA . PRO A 1 99 ? 19.941 -2.241 -7.811 1.00 77.00 99 PRO A CA 1
ATOM 807 C C . PRO A 1 99 ? 18.713 -2.663 -6.986 1.00 77.00 99 PRO A C 1
ATOM 809 O O . PRO A 1 99 ? 17.921 -3.472 -7.461 1.00 77.00 99 PRO A O 1
ATOM 812 N N . PHE A 1 100 ? 18.481 -2.047 -5.819 1.00 85.56 100 PHE A N 1
ATOM 813 C CA . PHE A 1 100 ? 17.332 -2.345 -4.951 1.00 85.56 100 PHE A CA 1
ATOM 814 C C . PHE A 1 100 ? 15.984 -1.917 -5.540 1.00 85.56 100 PHE A C 1
ATOM 816 O O . PHE A 1 100 ? 14.931 -2.341 -5.066 1.00 85.56 100 PHE A O 1
ATOM 823 N N . TYR A 1 101 ? 15.983 -1.082 -6.582 1.00 90.00 101 TYR A N 1
ATOM 824 C CA . TYR A 1 101 ? 14.742 -0.703 -7.247 1.00 90.00 101 TYR A CA 1
ATOM 825 C C . TYR A 1 101 ? 14.058 -1.911 -7.895 1.00 90.00 101 TYR A C 1
ATOM 827 O O . TYR A 1 101 ? 12.833 -2.019 -7.871 1.00 90.00 101 TYR A O 1
ATOM 835 N N . TRP A 1 102 ? 14.838 -2.849 -8.434 1.00 90.56 102 TRP A N 1
ATOM 836 C CA . TRP A 1 102 ? 14.277 -4.062 -9.020 1.00 90.56 102 TRP A CA 1
ATOM 837 C C . TRP A 1 102 ? 13.667 -4.975 -7.961 1.00 90.56 102 TRP A C 1
ATOM 839 O O . TRP A 1 102 ? 12.595 -5.521 -8.203 1.00 90.56 102 TRP A O 1
ATOM 849 N N . ASP A 1 103 ? 14.254 -5.051 -6.764 1.00 93.44 103 ASP A N 1
ATOM 850 C CA . ASP A 1 103 ? 13.632 -5.749 -5.633 1.00 93.44 103 ASP A CA 1
ATOM 851 C C . ASP A 1 103 ? 12.294 -5.106 -5.256 1.00 93.44 103 ASP A C 1
ATOM 853 O O . ASP A 1 103 ? 11.313 -5.805 -5.002 1.00 93.44 103 ASP A O 1
ATOM 857 N N . ASN A 1 104 ? 12.222 -3.772 -5.267 1.00 94.75 104 ASN A N 1
ATOM 858 C CA . ASN A 1 104 ? 10.969 -3.048 -5.074 1.00 94.75 104 ASN A CA 1
ATOM 859 C C . ASN A 1 104 ? 9.922 -3.413 -6.144 1.00 94.75 104 ASN A C 1
ATOM 861 O O . ASN A 1 104 ? 8.776 -3.706 -5.802 1.00 94.75 104 ASN A O 1
ATOM 865 N N . VAL A 1 105 ? 10.305 -3.437 -7.425 1.00 94.56 105 VAL A N 1
ATOM 866 C CA . VAL A 1 105 ? 9.400 -3.826 -8.520 1.00 94.56 105 VAL A CA 1
ATOM 867 C C . VAL A 1 105 ? 8.936 -5.274 -8.348 1.00 94.56 105 VAL A C 1
ATOM 869 O O . VAL A 1 105 ? 7.744 -5.545 -8.460 1.00 94.56 105 VAL A O 1
ATOM 872 N N . LEU A 1 106 ? 9.839 -6.198 -8.008 1.00 95.19 106 LEU A N 1
ATOM 873 C CA . LEU A 1 106 ? 9.510 -7.602 -7.748 1.00 95.19 106 LEU A CA 1
ATOM 874 C C . LEU A 1 106 ? 8.545 -7.756 -6.565 1.00 95.19 106 LEU A C 1
ATOM 876 O O . LEU A 1 106 ? 7.596 -8.536 -6.647 1.00 95.19 106 LEU A O 1
ATOM 880 N N . ALA A 1 107 ? 8.735 -6.995 -5.487 1.00 96.75 107 ALA A N 1
ATOM 881 C CA . ALA A 1 107 ? 7.810 -6.980 -4.358 1.00 96.75 107 ALA A CA 1
ATOM 882 C C . ALA A 1 107 ? 6.419 -6.468 -4.767 1.00 96.75 107 ALA A C 1
ATOM 884 O O . ALA A 1 107 ? 5.412 -7.078 -4.409 1.00 96.75 107 ALA A O 1
ATOM 885 N N . LEU A 1 108 ? 6.348 -5.405 -5.575 1.00 97.62 108 LEU A N 1
ATOM 886 C CA . LEU A 1 108 ? 5.081 -4.892 -6.097 1.00 97.62 108 LEU A CA 1
ATOM 887 C C . LEU A 1 108 ? 4.372 -5.907 -7.010 1.00 97.62 108 LEU A C 1
ATOM 889 O O . LEU A 1 108 ? 3.162 -6.097 -6.876 1.00 97.62 108 LEU A O 1
ATOM 893 N N . ILE A 1 109 ? 5.111 -6.599 -7.889 1.00 97.69 109 ILE A N 1
ATOM 894 C CA . ILE A 1 109 ? 4.576 -7.705 -8.701 1.00 97.69 109 ILE A CA 1
ATOM 895 C C . ILE A 1 109 ? 3.966 -8.768 -7.784 1.00 97.69 109 ILE A C 1
ATOM 897 O O . ILE A 1 109 ? 2.804 -9.121 -7.963 1.00 97.69 109 ILE A O 1
ATOM 901 N N . ARG A 1 110 ? 4.701 -9.220 -6.757 1.00 97.88 110 ARG A N 1
ATOM 902 C CA . ARG A 1 110 ? 4.219 -10.239 -5.809 1.00 97.88 110 ARG A CA 1
ATOM 903 C C . ARG A 1 110 ? 2.922 -9.823 -5.114 1.00 97.88 110 ARG A C 1
ATOM 905 O O . ARG A 1 110 ? 2.003 -10.635 -5.025 1.00 97.88 110 ARG A O 1
ATOM 912 N N . ILE A 1 111 ? 2.827 -8.576 -4.645 1.00 98.25 111 ILE A N 1
ATOM 913 C CA . ILE A 1 111 ? 1.609 -8.035 -4.016 1.00 98.25 111 ILE A CA 1
ATOM 914 C C . ILE A 1 111 ? 0.421 -8.110 -4.990 1.00 98.25 111 ILE A C 1
ATOM 916 O O . ILE A 1 111 ? -0.655 -8.597 -4.634 1.00 98.25 111 ILE A O 1
ATOM 920 N N . LEU A 1 112 ? 0.613 -7.648 -6.228 1.00 97.50 112 LEU A N 1
ATOM 921 C CA . LEU A 1 112 ? -0.435 -7.607 -7.249 1.00 97.50 112 LEU A CA 1
ATOM 922 C C . LEU A 1 112 ? -0.856 -9.013 -7.702 1.00 97.50 112 LEU A C 1
ATOM 924 O O . LEU A 1 112 ? -2.052 -9.297 -7.777 1.00 97.50 112 LEU A O 1
ATOM 928 N N . GLU A 1 113 ? 0.086 -9.921 -7.941 1.00 97.44 113 GLU A N 1
ATOM 929 C CA . GLU A 1 113 ? -0.210 -11.305 -8.329 1.00 97.44 113 GLU A CA 1
ATOM 930 C C . GLU A 1 113 ? -0.933 -12.068 -7.215 1.00 97.44 113 GLU A C 1
ATOM 932 O O . GLU A 1 113 ? -1.919 -12.758 -7.481 1.00 97.44 113 GLU A O 1
ATOM 937 N N . LYS A 1 114 ? -0.532 -11.879 -5.948 1.00 97.06 114 LYS A N 1
ATOM 938 C CA . LYS A 1 114 ? -1.214 -12.474 -4.783 1.00 97.06 114 LYS A CA 1
ATOM 939 C C . LYS A 1 114 ? -2.648 -11.956 -4.614 1.00 97.06 114 LYS A C 1
ATOM 941 O O . LYS A 1 114 ? -3.517 -12.674 -4.110 1.00 97.06 114 LYS A O 1
ATOM 946 N N . SER A 1 115 ? -2.930 -10.757 -5.126 1.00 95.75 115 SER A N 1
ATOM 947 C CA . SER A 1 115 ? -4.292 -10.223 -5.217 1.00 95.75 115 SER A CA 1
ATOM 948 C C . SER A 1 115 ? -5.130 -10.845 -6.349 1.00 95.75 115 SER A C 1
ATOM 950 O O . SER A 1 115 ? -6.322 -10.559 -6.458 1.00 95.75 115 SER A O 1
ATOM 952 N N . GLY A 1 116 ? -4.547 -11.716 -7.183 1.00 94.88 116 GLY A N 1
ATOM 953 C CA . GLY A 1 116 ? -5.214 -12.390 -8.300 1.00 94.88 116 GLY A CA 1
ATOM 954 C C . GLY A 1 116 ? -5.240 -11.575 -9.596 1.00 94.88 116 GLY A C 1
ATOM 955 O O . GLY A 1 116 ? -6.187 -11.703 -10.377 1.00 94.88 116 GLY A O 1
ATOM 956 N N . LEU A 1 117 ? -4.256 -10.697 -9.801 1.00 95.25 117 LEU A N 1
ATOM 957 C CA . LEU A 1 117 ? -4.065 -9.933 -11.036 1.00 95.25 117 LEU A CA 1
ATOM 958 C C . LEU A 1 117 ? -2.966 -10.570 -11.892 1.00 95.25 117 LEU A C 1
ATOM 960 O O . LEU A 1 117 ? -1.944 -11.005 -11.375 1.00 95.25 117 LEU A O 1
ATOM 964 N N . GLU A 1 118 ? -3.144 -10.579 -13.211 1.00 97.19 118 GLU A N 1
ATOM 965 C CA . GLU A 1 118 ? -2.052 -10.863 -14.144 1.00 97.19 118 GLU A CA 1
ATOM 966 C C . GLU A 1 118 ? -1.194 -9.603 -14.292 1.00 97.19 118 GLU A C 1
ATOM 968 O O . GLU A 1 118 ? -1.691 -8.557 -14.718 1.00 97.19 118 GLU A O 1
ATOM 973 N N . VAL A 1 119 ? 0.091 -9.689 -13.959 1.00 97.62 119 VAL A N 1
ATOM 974 C CA . VAL A 1 119 ? 1.001 -8.541 -14.016 1.00 97.62 119 VAL A CA 1
ATOM 975 C C . VAL A 1 119 ? 1.909 -8.646 -15.238 1.00 97.62 119 VAL A C 1
ATOM 977 O O . VAL A 1 119 ? 2.423 -9.712 -15.577 1.00 97.62 119 VAL A O 1
ATOM 980 N N . LYS A 1 120 ? 2.101 -7.524 -15.927 1.00 96.50 120 LYS A N 1
ATOM 981 C CA . LYS A 1 120 ? 3.074 -7.360 -17.010 1.00 96.50 120 LYS A CA 1
ATOM 982 C C . LYS A 1 120 ? 3.961 -6.162 -16.717 1.00 96.50 120 LYS A C 1
ATOM 984 O O . LYS A 1 120 ? 3.530 -5.220 -16.059 1.00 96.50 120 LYS A O 1
ATOM 989 N N . ILE A 1 121 ? 5.179 -6.190 -17.244 1.00 92.69 121 ILE A N 1
ATOM 990 C CA . ILE A 1 121 ? 6.097 -5.052 -17.218 1.00 92.69 121 ILE A CA 1
ATOM 991 C C . ILE A 1 121 ? 6.119 -4.420 -18.606 1.00 92.69 121 ILE A C 1
ATOM 993 O O . ILE A 1 121 ? 6.333 -5.117 -19.596 1.00 92.69 121 ILE A O 1
ATOM 997 N N . GLY A 1 122 ? 5.876 -3.115 -18.668 1.00 90.19 122 GLY A N 1
ATOM 998 C CA . GLY A 1 122 ? 6.009 -2.306 -19.872 1.00 90.19 122 GLY A CA 1
ATOM 999 C C . GLY A 1 122 ? 7.172 -1.348 -19.704 1.00 90.19 122 GLY A C 1
ATOM 1000 O O . GLY A 1 122 ? 7.266 -0.678 -18.685 1.00 90.19 122 GLY A O 1
ATOM 1001 N N . LEU A 1 123 ? 8.059 -1.275 -20.688 1.00 82.50 123 LEU A N 1
ATOM 1002 C CA . LEU A 1 123 ? 9.148 -0.306 -20.687 1.00 82.50 123 LEU A CA 1
ATOM 1003 C C . LEU A 1 123 ? 8.784 0.816 -21.651 1.00 82.50 123 LEU A C 1
ATOM 1005 O O . LEU A 1 123 ? 8.478 0.552 -22.812 1.00 82.50 123 LEU A O 1
ATOM 1009 N N . ILE A 1 124 ? 8.832 2.055 -21.170 1.00 77.19 124 ILE A N 1
ATOM 1010 C CA . ILE A 1 124 ? 8.827 3.221 -22.048 1.00 77.19 124 ILE A CA 1
ATOM 1011 C C . ILE A 1 124 ? 10.289 3.521 -22.358 1.00 77.19 124 ILE A C 1
ATOM 1013 O O . ILE A 1 124 ? 11.038 3.992 -21.504 1.00 77.19 124 ILE A O 1
ATOM 1017 N N . GLN A 1 125 ? 10.700 3.193 -23.575 1.00 70.00 125 GLN A N 1
ATOM 1018 C CA . GLN A 1 125 ? 11.937 3.697 -24.154 1.00 70.00 125 GLN A CA 1
ATOM 1019 C C . GLN A 1 125 ? 11.597 4.991 -24.895 1.00 70.00 125 GLN A C 1
ATOM 1021 O O . GLN A 1 125 ? 10.485 5.094 -25.405 1.00 70.00 125 GLN A O 1
ATOM 1026 N N . ASN A 1 126 ? 12.514 5.966 -24.931 1.00 65.88 126 ASN A N 1
ATOM 1027 C CA . ASN A 1 126 ? 12.327 7.220 -25.670 1.00 65.88 126 ASN A CA 1
ATOM 1028 C C . ASN A 1 126 ? 11.960 6.930 -27.132 1.00 65.88 126 ASN A C 1
ATOM 1030 O O . ASN A 1 126 ? 12.836 6.750 -27.977 1.00 65.88 126 ASN A O 1
ATOM 1034 N N . ASP A 1 127 ? 10.662 6.883 -27.402 1.00 62.81 127 ASP A N 1
ATOM 1035 C CA . ASP A 1 127 ? 10.094 6.916 -28.729 1.00 62.81 127 ASP A CA 1
ATOM 1036 C C . ASP A 1 127 ? 9.750 8.385 -28.993 1.00 62.81 127 ASP A C 1
ATOM 1038 O O . ASP A 1 127 ? 8.833 8.915 -28.358 1.00 62.81 127 ASP A O 1
ATOM 1042 N N . PRO A 1 128 ? 10.493 9.078 -29.874 1.00 64.12 128 PRO A N 1
ATOM 1043 C CA . PRO A 1 128 ? 10.250 10.486 -30.172 1.00 64.12 128 PRO A CA 1
ATOM 1044 C C . PRO A 1 128 ? 8.869 10.745 -30.800 1.00 64.12 128 PRO A C 1
ATOM 1046 O O . PRO A 1 128 ? 8.528 11.902 -31.025 1.00 64.12 128 PRO A O 1
ATOM 1049 N N . TYR A 1 129 ? 8.084 9.698 -31.078 1.00 64.25 129 TYR A N 1
ATOM 1050 C CA . TYR A 1 129 ? 6.739 9.776 -31.640 1.00 64.25 129 TYR A CA 1
ATOM 1051 C C . TYR A 1 129 ? 5.625 9.392 -30.648 1.00 64.25 129 TYR A C 1
ATOM 1053 O O . TYR A 1 129 ? 4.451 9.428 -31.019 1.00 64.25 129 TYR A O 1
ATOM 1061 N N . PHE A 1 130 ? 5.951 9.021 -29.402 1.00 63.91 130 PHE A N 1
ATOM 1062 C CA . PHE A 1 130 ? 4.947 8.680 -28.390 1.00 63.91 130 PHE A CA 1
ATOM 1063 C C . PHE A 1 130 ? 4.486 9.930 -27.626 1.00 63.91 130 PHE A C 1
ATOM 1065 O O . PHE A 1 130 ? 5.102 10.344 -26.645 1.00 63.91 130 PHE A O 1
ATOM 1072 N N . GLU A 1 131 ? 3.371 10.518 -28.061 1.00 56.41 131 GLU A N 1
ATOM 1073 C CA . GLU A 1 131 ? 2.650 11.560 -27.322 1.00 56.41 131 GLU A CA 1
ATOM 1074 C C . GLU A 1 131 ? 1.428 10.951 -26.617 1.00 56.41 131 GLU A C 1
ATOM 1076 O O . GLU A 1 131 ? 0.607 10.273 -27.237 1.00 56.41 131 GLU A O 1
ATOM 1081 N N . TYR A 1 132 ? 1.297 11.185 -25.307 1.00 59.75 132 TYR A N 1
ATOM 1082 C CA . TYR A 1 132 ? 0.124 10.781 -24.530 1.00 59.75 132 TYR A CA 1
ATOM 1083 C C . TYR A 1 132 ? -0.458 11.991 -23.800 1.00 59.75 132 TYR A C 1
ATOM 1085 O O . TYR A 1 132 ? 0.191 12.573 -22.930 1.00 59.75 132 TYR A O 1
ATOM 1093 N N . GLU A 1 133 ? -1.696 12.358 -24.127 1.00 43.75 133 GLU A N 1
ATOM 1094 C CA . GLU A 1 133 ? -2.453 13.355 -23.371 1.00 43.75 133 GLU A CA 1
ATOM 1095 C C . GLU A 1 133 ? -3.149 12.683 -22.182 1.00 43.75 133 GLU A C 1
ATOM 1097 O O . GLU A 1 133 ? -4.000 11.805 -22.351 1.00 43.75 133 GLU A O 1
ATOM 1102 N N . PHE A 1 134 ? -2.819 13.118 -20.965 1.00 38.88 134 PHE A N 1
ATOM 1103 C CA . PHE A 1 134 ? -3.634 12.807 -19.793 1.00 38.88 134 PHE A CA 1
ATOM 1104 C C . PHE A 1 134 ? -4.967 13.555 -19.924 1.00 38.88 134 PHE A C 1
ATOM 1106 O O . PHE A 1 134 ? -5.008 14.774 -19.763 1.00 38.88 134 PHE A O 1
ATOM 1113 N N . LYS A 1 135 ? -6.037 12.828 -20.259 1.00 38.56 135 LYS A N 1
ATOM 1114 C CA . LYS A 1 135 ? -7.417 13.324 -20.166 1.00 38.56 135 LYS A CA 1
ATOM 1115 C C . LYS A 1 135 ? -7.953 13.211 -18.748 1.00 38.56 135 LYS A C 1
ATOM 1117 O O . LYS A 1 135 ? -7.667 12.178 -18.101 1.00 38.56 135 LYS A O 1
#

Secondary structure (DSSP, 8-state):
-HHHHHHHHHHHHTHHHHHHHHHHHTTTSPPPS--EEEEEE-SS-EEEEEEESS---GGGS-HHHHHHHHHHHHHHHHH-TT----EEEE---TT---THHHHHHHHHHHHHHHTT-EEEE------TT------

Foldseek 3Di:
DVQVVVVVVVCVVCVVVVVVVVVVVCVVDPDQPDKDWDWDDDPHDIDTDDIGSDDQCLLVDDPVVLLVLLVVVLVVCVVPVVPPAAEDEDEADPDDPDPCSVSSVVSVCSSPVSNRHHYHYDYDDPDVPDDDDDD

pLDDT: mean 88.87, std 12.93, range [38.56, 98.25]

Radius of gyration: 18.75 Å; chains: 1; bounding box: 39×31×59 Å